Protein AF-A0A8T6U3J8-F1 (afdb_monomer_lite)

pLDDT: mean 90.94, std 5.62, range [70.31, 96.69]

Radius of gyration: 11.97 Å; chains: 1; bounding box: 27×18×37 Å

Sequence (55 aa):
FELFMEMVHPEDRDEIEEAYDKSLKNNEPYHEVYRVQINDGTTKYVEARAVHFYD

Foldseek 3Di:
DVVVLVFFDPVCSVVVVVQVVCCVVVQNKGWDWGWGQDPVRDIDIDIDIDGDDDD

Secondary structure (DSSP, 8-state):
-HHHHHHB-TTTHHHHHHHHHHHHHHTPPEEEEEEEE-TTS-EEEEEEEE-----

Structure (mmCIF, N/CA/C/O backbone):
data_AF-A0A8T6U3J8-F1
#
_entry.id   AF-A0A8T6U3J8-F1
#
loop_
_atom_site.group_PDB
_atom_site.id
_atom_site.type_symbol
_atom_site.label_atom_id
_atom_site.label_alt_id
_atom_site.label_comp_id
_atom_site.label_asym_id
_atom_site.label_entity_id
_atom_site.label_seq_id
_atom_site.pdbx_PDB_ins_code
_atom_site.Cartn_x
_atom_site.Cartn_y
_atom_site.Cartn_z
_atom_site.occupancy
_atom_site.B_iso_or_equiv
_atom_site.auth_seq_id
_atom_site.auth_comp_id
_atom_site.auth_asym_id
_atom_site.auth_atom_id
_atom_site.pdbx_PDB_model_num
ATOM 1 N N . PHE A 1 1 ? -3.811 6.810 -7.363 1.00 70.31 1 PHE A N 1
ATOM 2 C CA . PHE A 1 1 ? -2.765 6.311 -6.458 1.00 70.31 1 PHE A CA 1
ATOM 3 C C . PHE A 1 1 ? -2.933 6.917 -5.068 1.00 70.31 1 PHE A C 1
ATOM 5 O O . PHE A 1 1 ? -3.247 6.169 -4.157 1.00 70.31 1 PHE A O 1
ATOM 12 N N . GLU A 1 2 ? -2.891 8.245 -4.912 1.00 75.00 2 GLU A N 1
ATOM 13 C CA . GLU A 1 2 ? -2.978 8.886 -3.580 1.00 75.00 2 GLU A CA 1
ATOM 14 C C . GLU A 1 2 ? -4.256 8.559 -2.784 1.00 75.00 2 GLU A C 1
ATOM 16 O O . GLU A 1 2 ? -4.163 8.102 -1.652 1.00 75.00 2 GLU A O 1
ATOM 21 N N . LEU A 1 3 ? -5.439 8.633 -3.410 1.00 78.69 3 LEU A N 1
ATOM 22 C CA . LEU A 1 3 ? -6.722 8.241 -2.787 1.00 78.69 3 LEU A CA 1
ATOM 23 C C . LEU A 1 3 ? -6.756 6.791 -2.271 1.00 78.69 3 LEU A C 1
ATOM 25 O O . LEU A 1 3 ? -7.515 6.464 -1.366 1.00 78.69 3 LEU A O 1
ATOM 29 N N . PHE A 1 4 ? -5.970 5.902 -2.878 1.00 81.75 4 PHE A N 1
ATOM 30 C CA . PHE A 1 4 ? -5.865 4.515 -2.441 1.00 81.75 4 PHE A CA 1
ATOM 31 C C . PHE A 1 4 ? -4.945 4.397 -1.215 1.00 81.75 4 PHE A C 1
ATOM 33 O O . PHE A 1 4 ? -5.330 3.759 -0.237 1.00 81.75 4 PHE A O 1
ATOM 40 N N . MET A 1 5 ? -3.790 5.070 -1.235 1.00 86.12 5 MET A N 1
ATOM 41 C CA . MET A 1 5 ? -2.824 5.077 -0.128 1.00 86.12 5 MET A CA 1
ATOM 42 C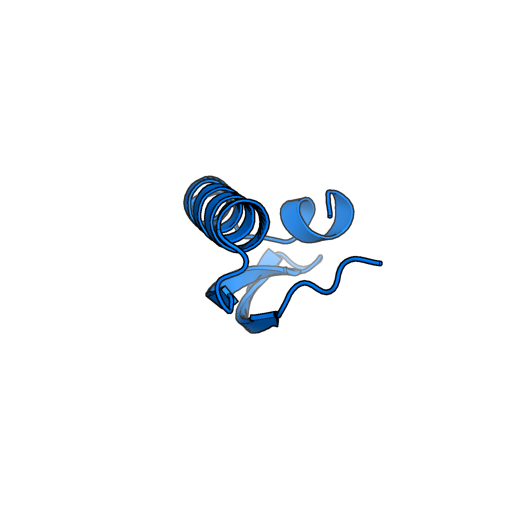 C . MET A 1 5 ? -3.394 5.682 1.161 1.00 86.12 5 MET A C 1
ATOM 44 O O . MET A 1 5 ? -3.060 5.232 2.255 1.00 86.12 5 MET A O 1
ATOM 48 N N . GLU A 1 6 ? -4.313 6.645 1.055 1.00 89.50 6 GLU A N 1
ATOM 49 C CA . GLU A 1 6 ? -5.024 7.198 2.215 1.00 89.50 6 GLU A CA 1
ATOM 50 C C . GLU A 1 6 ? -5.850 6.141 2.966 1.00 89.50 6 GLU A C 1
ATOM 52 O O . GLU A 1 6 ? -5.934 6.194 4.195 1.00 89.50 6 GLU A O 1
ATOM 57 N N . MET A 1 7 ? -6.409 5.157 2.252 1.00 89.88 7 MET A N 1
ATOM 58 C CA . MET A 1 7 ? -7.191 4.067 2.845 1.00 89.88 7 MET A CA 1
ATOM 59 C C . MET A 1 7 ? -6.317 2.945 3.416 1.00 89.88 7 MET A C 1
ATOM 61 O O . MET A 1 7 ? -6.793 2.182 4.257 1.00 89.88 7 MET A O 1
ATOM 65 N N . VAL A 1 8 ? -5.061 2.820 2.977 1.00 93.38 8 VAL A N 1
ATOM 66 C CA . VAL A 1 8 ? -4.114 1.830 3.511 1.00 93.38 8 VAL A CA 1
ATOM 67 C C . VAL A 1 8 ? -3.810 2.161 4.970 1.00 93.38 8 VAL A C 1
ATOM 69 O O . VAL A 1 8 ? -3.621 3.326 5.342 1.00 93.38 8 VAL A O 1
ATOM 72 N N . HIS A 1 9 ? -3.787 1.124 5.807 1.00 94.25 9 HIS A N 1
ATOM 73 C CA . HIS A 1 9 ? -3.461 1.241 7.220 1.00 94.25 9 HIS A CA 1
ATOM 74 C C . HIS A 1 9 ? -2.099 1.934 7.385 1.00 94.25 9 HIS A C 1
ATOM 76 O O . HIS A 1 9 ? -1.165 1.545 6.691 1.00 94.25 9 HIS A O 1
ATOM 82 N N . PRO A 1 10 ? -1.941 2.918 8.291 1.00 93.00 10 PRO A N 1
ATOM 83 C CA . PRO A 1 10 ? -0.716 3.717 8.385 1.00 93.00 10 PRO A CA 1
ATOM 84 C C . PRO A 1 10 ? 0.580 2.906 8.503 1.00 93.00 10 PRO A C 1
ATOM 86 O O . PRO A 1 10 ? 1.587 3.304 7.941 1.00 93.00 10 PRO A O 1
ATOM 89 N N . GLU A 1 11 ? 0.535 1.767 9.197 1.00 95.19 11 GLU A N 1
ATOM 90 C CA . GLU A 1 11 ? 1.678 0.848 9.348 1.00 95.19 11 GLU A CA 1
ATOM 91 C C . GLU A 1 11 ? 2.075 0.116 8.059 1.00 95.19 11 GLU A C 1
ATOM 93 O O . GLU A 1 11 ? 3.217 -0.306 7.945 1.00 95.19 11 GLU A O 1
ATOM 98 N N . ASP A 1 12 ? 1.147 -0.047 7.114 1.00 95.25 12 ASP A N 1
ATOM 99 C CA . ASP A 1 12 ? 1.377 -0.799 5.873 1.00 95.25 12 ASP A CA 1
ATOM 100 C C . ASP A 1 12 ? 1.763 0.136 4.713 1.00 95.25 12 ASP A C 1
ATOM 102 O O . ASP A 1 12 ? 2.161 -0.328 3.650 1.00 95.25 12 ASP A O 1
ATOM 106 N N . ARG A 1 13 ? 1.626 1.461 4.877 1.00 94.12 13 ARG A N 1
ATOM 107 C CA . ARG A 1 13 ? 1.789 2.431 3.780 1.00 94.12 13 ARG A CA 1
ATOM 108 C C . ARG A 1 13 ? 3.183 2.400 3.173 1.00 94.12 13 ARG A C 1
ATOM 110 O O . ARG A 1 13 ? 3.282 2.320 1.956 1.00 94.12 13 ARG A O 1
ATOM 117 N N . ASP A 1 14 ? 4.214 2.429 4.010 1.00 94.88 14 ASP A N 1
ATOM 118 C CA . ASP A 1 14 ? 5.601 2.476 3.542 1.00 94.88 14 ASP A CA 1
ATOM 119 C C . ASP A 1 14 ? 5.940 1.214 2.726 1.00 94.88 14 ASP A C 1
ATOM 121 O O . ASP A 1 14 ? 6.474 1.307 1.623 1.00 94.88 14 ASP A O 1
ATOM 125 N N . GLU A 1 15 ? 5.535 0.034 3.209 1.00 94.19 15 GLU A N 1
ATOM 126 C CA . GLU A 1 15 ? 5.752 -1.243 2.515 1.00 94.19 15 GLU A CA 1
ATOM 127 C C . GLU A 1 15 ? 4.991 -1.310 1.180 1.00 94.19 15 GLU A C 1
ATOM 129 O O . GLU A 1 15 ? 5.548 -1.715 0.157 1.00 94.19 15 GLU A O 1
ATOM 134 N N . ILE A 1 16 ? 3.732 -0.861 1.158 1.00 94.38 16 ILE A N 1
ATOM 135 C CA . ILE A 1 16 ? 2.916 -0.841 -0.062 1.00 94.38 16 ILE A CA 1
ATOM 136 C C . ILE A 1 16 ? 3.444 0.157 -1.091 1.00 94.38 16 ILE A C 1
ATOM 138 O O . ILE A 1 16 ? 3.429 -0.148 -2.288 1.00 94.38 16 ILE A O 1
ATOM 142 N N . GLU A 1 17 ? 3.912 1.324 -0.653 1.00 93.62 17 GLU A N 1
ATOM 143 C CA . GLU A 1 17 ? 4.510 2.321 -1.535 1.00 93.62 17 GLU A 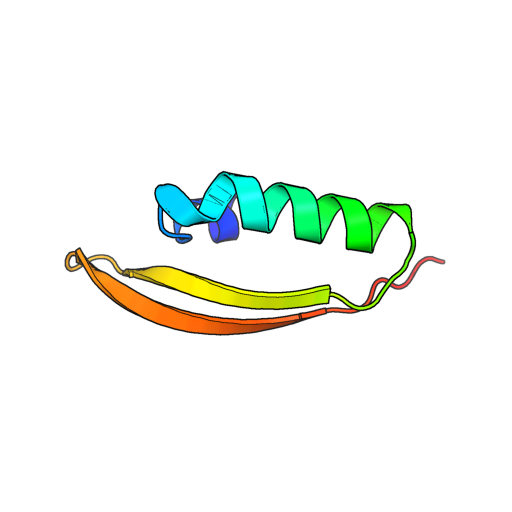CA 1
ATOM 144 C C . GLU A 1 17 ? 5.793 1.780 -2.169 1.00 93.62 17 GLU A C 1
ATOM 146 O O . GLU A 1 17 ? 5.912 1.806 -3.393 1.00 93.62 17 GLU A O 1
ATOM 151 N N . GLU A 1 18 ? 6.697 1.193 -1.378 1.00 93.88 18 GLU A N 1
ATOM 152 C CA . GLU A 1 18 ? 7.930 0.583 -1.883 1.00 93.88 18 GLU A CA 1
ATOM 153 C C . GLU A 1 18 ? 7.660 -0.568 -2.864 1.00 93.88 18 GLU A C 1
ATOM 155 O O . GLU A 1 18 ? 8.281 -0.638 -3.933 1.00 93.88 18 GLU A O 1
ATOM 160 N N . ALA A 1 19 ? 6.722 -1.461 -2.537 1.00 93.12 19 ALA A N 1
ATOM 161 C CA . ALA A 1 19 ? 6.357 -2.590 -3.388 1.00 93.12 19 ALA A CA 1
ATOM 162 C C . ALA A 1 19 ? 5.732 -2.131 -4.716 1.00 93.12 19 ALA A C 1
ATOM 164 O O . ALA A 1 19 ? 6.074 -2.657 -5.782 1.00 93.12 19 ALA A O 1
ATOM 165 N N . TYR A 1 20 ? 4.861 -1.119 -4.672 1.00 92.31 20 TYR A N 1
ATOM 166 C CA . TYR A 1 20 ? 4.278 -0.515 -5.868 1.00 92.31 20 TYR A CA 1
ATOM 167 C C . TYR A 1 20 ? 5.344 0.170 -6.730 1.00 92.31 20 TYR A C 1
ATOM 169 O O . TYR A 1 20 ? 5.407 -0.063 -7.937 1.00 92.31 20 TYR A O 1
ATOM 177 N N . ASP A 1 21 ? 6.228 0.960 -6.119 1.00 93.00 21 ASP A N 1
ATOM 178 C CA . ASP A 1 21 ? 7.313 1.653 -6.812 1.00 93.00 21 ASP A CA 1
ATOM 179 C C . ASP A 1 21 ? 8.269 0.676 -7.497 1.00 93.00 21 ASP A C 1
ATOM 181 O O . ASP A 1 21 ? 8.711 0.909 -8.625 1.00 93.00 21 ASP A O 1
ATOM 185 N N . LYS A 1 22 ? 8.588 -0.435 -6.828 1.00 93.25 22 LYS A N 1
ATOM 186 C CA . LYS A 1 22 ? 9.408 -1.507 -7.390 1.00 93.25 22 LYS A CA 1
ATOM 187 C C . LYS A 1 22 ? 8.713 -2.171 -8.578 1.00 93.25 22 LYS A C 1
ATOM 189 O O . LYS A 1 22 ? 9.338 -2.320 -9.627 1.00 93.25 22 LYS A O 1
ATOM 194 N N . SER A 1 23 ? 7.437 -2.532 -8.430 1.00 93.69 23 SER A N 1
ATOM 195 C CA . SER A 1 23 ? 6.629 -3.119 -9.504 1.00 93.69 23 SER A CA 1
ATOM 196 C C . SER A 1 23 ? 6.575 -2.202 -10.729 1.00 93.69 23 SER A C 1
ATOM 198 O O . SER A 1 23 ? 6.841 -2.652 -11.846 1.00 93.69 23 SER A O 1
ATOM 200 N N . LEU A 1 24 ? 6.365 -0.902 -10.512 1.00 92.25 24 LEU A N 1
ATOM 201 C CA . LEU A 1 24 ? 6.312 0.111 -11.561 1.00 92.25 24 LEU A CA 1
ATOM 202 C C . LEU A 1 24 ? 7.670 0.345 -12.234 1.00 92.25 24 LEU A C 1
ATOM 204 O O . LEU A 1 24 ? 7.730 0.518 -13.448 1.00 92.25 24 LEU A O 1
ATOM 208 N N . LYS A 1 25 ? 8.771 0.381 -11.476 1.00 93.50 25 LYS A N 1
ATOM 209 C CA . LYS A 1 25 ? 10.117 0.610 -12.035 1.00 93.50 25 LYS A CA 1
ATOM 210 C C . LYS A 1 25 ? 10.636 -0.602 -12.802 1.00 93.50 25 LYS A C 1
ATOM 212 O O . LYS A 1 25 ? 11.267 -0.435 -13.842 1.00 93.50 25 LYS A O 1
ATOM 217 N N . ASN A 1 26 ? 10.371 -1.803 -12.298 1.00 93.25 26 ASN A N 1
ATOM 218 C CA . ASN A 1 26 ? 10.911 -3.040 -12.862 1.00 93.25 26 ASN A CA 1
ATOM 219 C C . ASN A 1 26 ? 9.959 -3.715 -13.857 1.00 93.25 26 ASN A C 1
ATOM 221 O O . ASN A 1 26 ? 10.348 -4.694 -14.491 1.00 93.25 26 ASN A O 1
ATOM 225 N N . ASN A 1 27 ? 8.729 -3.209 -13.996 1.00 91.44 27 ASN A N 1
ATOM 226 C CA . ASN A 1 27 ? 7.649 -3.857 -14.740 1.00 91.44 27 ASN A CA 1
ATOM 227 C C . ASN A 1 27 ? 7.396 -5.302 -14.259 1.00 91.44 27 ASN A C 1
ATOM 229 O O . ASN A 1 27 ? 7.211 -6.234 -15.043 1.00 91.44 27 ASN A O 1
ATOM 233 N N . GLU A 1 28 ? 7.442 -5.487 -12.941 1.00 92.75 28 GLU A N 1
ATOM 234 C CA . GLU A 1 28 ? 7.191 -6.768 -12.281 1.00 92.75 28 GLU A CA 1
ATOM 235 C C . GLU A 1 28 ? 5.731 -6.824 -11.815 1.00 92.75 28 GLU A C 1
ATOM 237 O O . GLU A 1 28 ? 5.198 -5.795 -11.401 1.00 92.75 28 GLU A O 1
ATOM 242 N N . PRO A 1 29 ? 5.058 -7.988 -11.838 1.00 90.56 29 PRO A N 1
ATOM 243 C CA . PRO A 1 29 ? 3.731 -8.113 -11.250 1.00 90.56 29 PRO A CA 1
ATOM 244 C C . PRO A 1 29 ? 3.741 -7.743 -9.763 1.00 90.56 29 PRO A C 1
ATOM 246 O O . PRO A 1 29 ? 4.547 -8.260 -8.992 1.00 90.56 29 PRO A O 1
ATOM 249 N N . TYR A 1 30 ? 2.816 -6.879 -9.366 1.00 92.06 30 TYR A N 1
ATOM 250 C CA . TYR A 1 30 ? 2.547 -6.532 -7.976 1.00 92.06 30 TYR A CA 1
ATOM 251 C C . TYR A 1 30 ? 1.547 -7.527 -7.383 1.00 92.06 30 TYR A C 1
ATOM 253 O O . TYR A 1 30 ? 0.518 -7.807 -8.008 1.00 92.06 30 TYR A O 1
ATOM 261 N N . HIS A 1 31 ? 1.816 -8.041 -6.182 1.00 94.81 31 HIS A N 1
ATOM 262 C CA . HIS A 1 31 ? 0.877 -8.861 -5.417 1.00 94.81 31 HIS A CA 1
ATOM 263 C C . HIS A 1 31 ? 1.112 -8.663 -3.924 1.00 94.81 31 HIS A C 1
ATOM 265 O O . HIS A 1 31 ? 2.088 -9.173 -3.394 1.00 94.81 31 HIS A O 1
ATOM 271 N N . GLU A 1 32 ? 0.192 -7.971 -3.257 1.00 95.06 32 GLU A N 1
ATOM 272 C CA . GLU A 1 32 ? 0.302 -7.682 -1.826 1.00 95.06 32 GLU A CA 1
ATOM 273 C C . GLU A 1 32 ? -1.009 -7.940 -1.088 1.00 95.06 32 GLU A C 1
ATOM 275 O O . GLU A 1 32 ? -2.104 -7.828 -1.655 1.00 95.06 32 GLU A O 1
ATOM 280 N N . VAL A 1 33 ? -0.889 -8.267 0.199 1.00 95.88 33 VAL A N 1
ATOM 281 C CA . VAL A 1 33 ? -2.017 -8.387 1.127 1.00 95.88 33 VAL A CA 1
ATOM 282 C C . VAL A 1 33 ? -1.801 -7.425 2.284 1.00 95.88 33 VAL A C 1
ATOM 284 O O . VAL A 1 33 ? -0.908 -7.629 3.098 1.00 95.88 33 VAL A O 1
ATOM 287 N N . TYR A 1 34 ? -2.641 -6.402 2.384 1.00 95.06 34 TYR A N 1
ATOM 288 C CA . TYR A 1 34 ? -2.483 -5.329 3.368 1.00 95.06 34 TYR A CA 1
ATOM 289 C C . TYR A 1 34 ? -3.814 -4.931 3.987 1.00 95.06 34 TYR A C 1
ATOM 291 O O . TYR A 1 34 ? -4.903 -5.332 3.551 1.00 95.06 34 TYR A O 1
ATOM 299 N N . ARG A 1 35 ? -3.717 -4.142 5.053 1.00 96.69 35 ARG A N 1
ATOM 300 C CA . ARG A 1 35 ? -4.856 -3.650 5.808 1.00 96.69 35 ARG A CA 1
ATOM 301 C C . ARG A 1 35 ? -5.327 -2.323 5.227 1.00 96.69 35 ARG A C 1
ATOM 303 O O . ARG A 1 35 ? -4.532 -1.446 4.904 1.00 96.69 35 ARG A O 1
ATOM 310 N N . VAL A 1 36 ? -6.640 -2.146 5.159 1.00 94.81 36 VAL A N 1
ATOM 311 C CA . VAL A 1 36 ? -7.277 -0.852 4.899 1.00 94.81 36 VAL A CA 1
ATOM 312 C C . VAL A 1 36 ? -8.146 -0.451 6.082 1.00 94.81 36 VAL A C 1
ATOM 314 O O . VAL A 1 36 ? -8.788 -1.308 6.698 1.00 94.81 36 VAL A O 1
ATOM 317 N N . GLN A 1 37 ? -8.172 0.843 6.390 1.00 93.25 37 GLN A N 1
ATOM 318 C CA . GLN A 1 37 ? -9.105 1.427 7.350 1.00 93.25 37 GLN A CA 1
ATOM 319 C C . GLN A 1 37 ? -10.302 2.000 6.593 1.00 93.25 37 GLN A C 1
ATOM 321 O O . GLN A 1 37 ? -10.153 2.863 5.730 1.00 93.25 37 GLN A O 1
ATOM 326 N N . ILE A 1 38 ? -11.500 1.507 6.907 1.00 87.38 38 ILE A N 1
ATOM 327 C CA . ILE A 1 38 ? -12.749 2.091 6.407 1.00 87.38 38 ILE A CA 1
ATOM 328 C C . ILE A 1 38 ? -13.294 3.128 7.398 1.00 87.38 38 ILE A C 1
ATOM 330 O O . ILE A 1 38 ? -12.876 3.177 8.550 1.00 87.38 38 ILE A O 1
ATOM 334 N N . ASN A 1 39 ? -14.232 3.963 6.942 1.00 80.75 39 ASN A N 1
ATOM 335 C CA . ASN A 1 39 ? -14.715 5.159 7.653 1.00 80.75 39 ASN A CA 1
ATOM 336 C C . ASN A 1 39 ? -15.182 4.942 9.108 1.00 80.75 39 ASN A C 1
ATOM 338 O O . ASN A 1 39 ? -15.235 5.902 9.870 1.00 80.75 39 ASN A O 1
ATOM 342 N N . ASP A 1 40 ? -15.546 3.721 9.500 1.00 85.38 40 ASP A N 1
ATOM 343 C CA . ASP A 1 40 ? -15.966 3.376 10.865 1.00 85.38 40 ASP A CA 1
ATOM 344 C C . ASP A 1 40 ? -14.806 2.910 11.773 1.00 85.38 40 ASP A C 1
ATOM 346 O O . ASP A 1 40 ? -15.038 2.483 12.903 1.00 85.38 40 ASP A O 1
ATOM 350 N 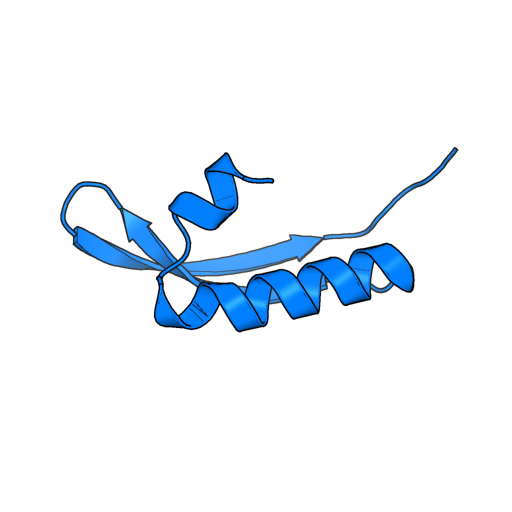N . GLY A 1 41 ? -13.559 2.991 11.294 1.00 84.31 41 GLY A N 1
ATOM 351 C CA . GLY A 1 41 ? -12.360 2.520 11.989 1.00 84.31 41 GLY A CA 1
ATOM 352 C C . GLY A 1 41 ? -12.129 1.011 11.878 1.00 84.31 41 GLY A C 1
ATOM 353 O O . GLY A 1 41 ? -11.161 0.499 12.441 1.00 84.31 41 GLY A O 1
ATOM 354 N N . THR A 1 42 ? -12.982 0.278 11.156 1.00 92.25 42 THR A N 1
ATOM 355 C CA . THR A 1 42 ? -12.788 -1.156 10.938 1.00 92.25 42 THR A CA 1
ATOM 356 C C . THR A 1 42 ? -11.599 -1.398 10.019 1.00 92.25 42 THR A C 1
ATOM 358 O O . THR A 1 42 ? -11.505 -0.842 8.922 1.00 92.25 42 THR A O 1
ATOM 361 N N . THR A 1 43 ? -10.733 -2.317 10.434 1.00 94.62 43 THR A N 1
ATOM 362 C CA . THR A 1 43 ? -9.645 -2.828 9.602 1.00 94.62 43 THR A CA 1
ATOM 363 C C . THR A 1 43 ? -10.121 -4.009 8.760 1.00 94.62 43 THR A C 1
ATOM 365 O O . THR A 1 43 ? -10.683 -4.974 9.285 1.00 94.62 43 THR A O 1
ATOM 368 N N . LYS A 1 44 ? -9.870 -3.965 7.450 1.00 94.94 44 LYS A N 1
ATOM 369 C CA . LYS A 1 44 ? -10.110 -5.079 6.517 1.00 94.94 44 LYS A CA 1
ATOM 370 C C . LYS A 1 44 ? -8.820 -5.468 5.812 1.00 94.94 44 LYS A C 1
ATOM 372 O O . LYS A 1 44 ? -7.992 -4.607 5.550 1.00 94.94 44 LYS A O 1
ATOM 377 N N . TYR A 1 45 ? -8.688 -6.745 5.471 1.00 95.62 45 TYR A N 1
ATOM 378 C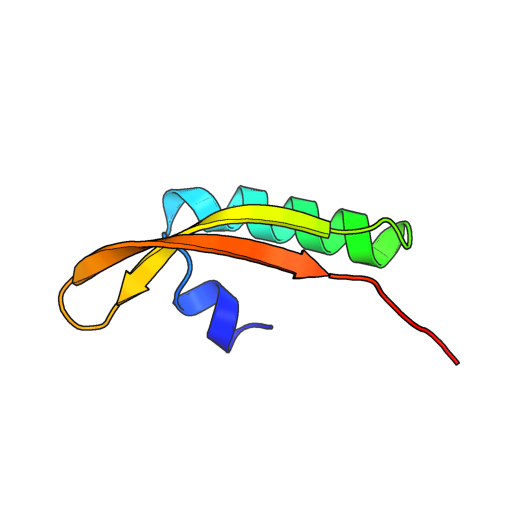 CA . TYR A 1 45 ? -7.605 -7.226 4.616 1.00 95.62 45 TYR A CA 1
ATOM 379 C C . TYR A 1 45 ? -8.031 -7.155 3.152 1.00 95.62 45 TYR A C 1
ATOM 381 O O . TYR A 1 45 ? -9.147 -7.553 2.807 1.00 95.62 45 TYR A O 1
ATOM 389 N N . VAL A 1 46 ? -7.138 -6.653 2.307 1.00 94.19 46 VAL A N 1
ATOM 390 C CA . VAL A 1 46 ? -7.295 -6.579 0.856 1.00 94.19 46 VAL A CA 1
ATOM 391 C C . VAL A 1 46 ? -6.133 -7.324 0.225 1.00 94.19 46 VAL A C 1
ATOM 393 O O . VAL A 1 46 ? -4.990 -7.108 0.605 1.00 94.19 46 VAL A O 1
ATOM 396 N N . GLU A 1 47 ? -6.435 -8.188 -0.740 1.00 95.69 47 GLU A N 1
ATOM 397 C CA . GLU A 1 47 ? -5.441 -8.756 -1.646 1.00 95.69 47 GLU A CA 1
ATOM 398 C C . GLU A 1 47 ? -5.487 -7.970 -2.959 1.00 95.69 47 GLU A C 1
ATOM 400 O O . GLU A 1 47 ? -6.524 -7.938 -3.628 1.00 95.69 47 GLU A O 1
ATOM 405 N N . ALA A 1 48 ? -4.377 -7.337 -3.330 1.00 92.06 48 ALA A N 1
ATOM 406 C CA . ALA A 1 48 ? -4.255 -6.573 -4.563 1.00 92.06 48 ALA A CA 1
ATOM 407 C C . ALA A 1 48 ? -3.256 -7.235 -5.507 1.00 92.06 48 ALA A C 1
ATOM 409 O O . ALA A 1 48 ? -2.210 -7.720 -5.085 1.00 92.06 48 ALA A O 1
ATOM 410 N N . ARG A 1 49 ? -3.581 -7.235 -6.803 1.00 93.88 49 ARG A N 1
ATOM 411 C CA . ARG A 1 49 ? -2.694 -7.699 -7.873 1.00 93.88 49 ARG A CA 1
ATOM 412 C C . ARG A 1 49 ? -2.688 -6.682 -9.007 1.00 93.88 49 ARG A C 1
ATOM 414 O O . ARG A 1 49 ? -3.763 -6.236 -9.409 1.00 93.88 49 ARG A O 1
ATOM 421 N N . ALA A 1 50 ? -1.515 -6.332 -9.527 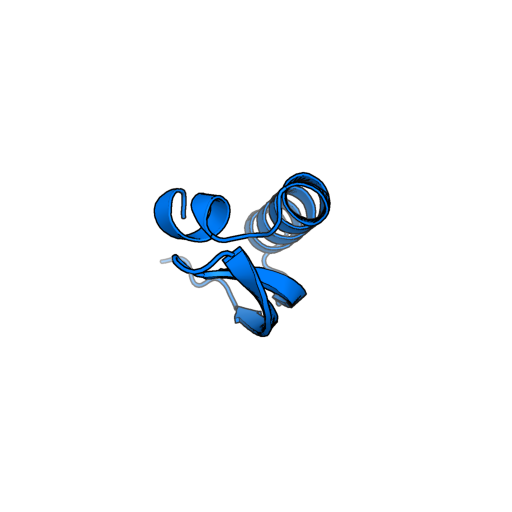1.00 90.38 50 ALA A N 1
ATOM 422 C CA . ALA A 1 50 ? -1.386 -5.387 -10.635 1.00 90.38 50 ALA A CA 1
ATOM 423 C C . ALA A 1 50 ? -0.250 -5.761 -11.597 1.00 90.38 50 ALA A C 1
ATOM 425 O O . ALA A 1 50 ? 0.709 -6.436 -11.231 1.00 90.38 50 ALA A O 1
ATOM 426 N N . VAL A 1 51 ? -0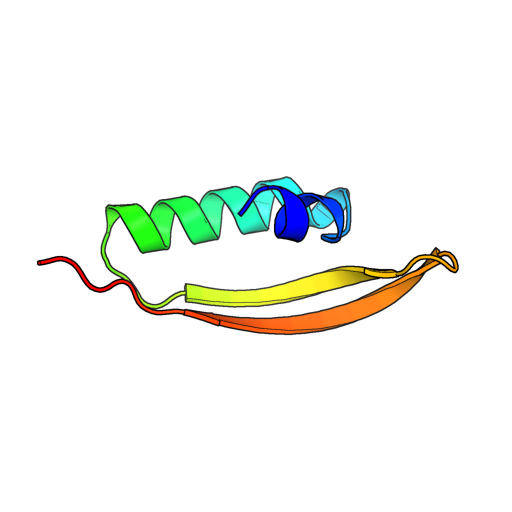.387 -5.315 -12.844 1.00 92.44 51 VAL A N 1
ATOM 427 C CA . VAL A 1 51 ? 0.631 -5.386 -13.899 1.00 92.44 51 VAL A CA 1
ATOM 428 C C . VAL A 1 51 ? 0.643 -4.049 -14.638 1.00 92.44 51 VAL A C 1
ATOM 430 O O . VAL A 1 51 ? -0.409 -3.421 -14.788 1.00 92.44 51 VAL A O 1
ATOM 433 N N . HIS A 1 52 ? 1.816 -3.606 -15.084 1.00 90.50 52 HIS A N 1
ATOM 434 C CA . HIS A 1 52 ? 1.983 -2.323 -15.762 1.00 90.50 52 HIS A CA 1
ATOM 435 C C . HIS A 1 52 ? 2.072 -2.523 -17.279 1.00 90.50 52 HIS A C 1
ATOM 437 O O . HIS A 1 52 ? 2.771 -3.407 -17.768 1.00 90.50 52 HIS A O 1
ATOM 443 N N . PHE A 1 53 ? 1.351 -1.695 -18.034 1.00 90.50 53 PHE A N 1
ATOM 444 C CA . PHE A 1 53 ? 1.411 -1.661 -19.494 1.00 90.50 53 PHE A CA 1
ATOM 445 C C . PHE A 1 53 ? 1.866 -0.266 -19.931 1.00 90.50 53 PHE A C 1
ATOM 447 O O . PHE A 1 53 ? 1.380 0.730 -19.395 1.00 90.50 53 PHE A O 1
ATOM 454 N N . TYR A 1 54 ? 2.789 -0.210 -20.889 1.00 85.19 54 TYR A N 1
ATOM 455 C CA . TYR A 1 54 ? 3.332 1.017 -21.476 1.00 85.19 54 TYR A CA 1
ATOM 456 C C . TYR A 1 54 ? 3.115 0.959 -22.995 1.00 85.19 54 TYR A C 1
ATOM 458 O O . TYR A 1 54 ? 3.194 -0.136 -23.559 1.00 85.19 54 TYR A O 1
ATOM 466 N N . ASP A 1 55 ? 2.840 2.105 -23.623 1.00 77.50 55 ASP A N 1
ATOM 467 C CA . ASP A 1 55 ? 2.785 2.267 -25.089 1.00 77.50 55 ASP A CA 1
ATOM 468 C C . ASP A 1 55 ? 4.180 2.495 -25.699 1.00 77.50 55 ASP A C 1
ATOM 470 O O . ASP A 1 55 ? 5.036 3.114 -25.019 1.00 77.50 55 ASP A O 1
#